Protein AF-A0A2H0TR78-F1 (afdb_monomer_lite)

pLDDT: mean 83.28, std 17.12, range [49.53, 95.69]

InterPro domains:
  IPR007607 Bactofilin A/B [PF04519] (23-75)

Radius of gyration: 20.42 Å; chains: 1; bounding box: 64×38×29 Å

Organism: NCBI:txid1974652

Structure (mmCIF, N/CA/C/O backbone):
data_AF-A0A2H0TR78-F1
#
_entry.id   AF-A0A2H0TR78-F1
#
loop_
_atom_site.group_PDB
_atom_site.id
_atom_site.type_symbol
_atom_site.label_atom_id
_atom_site.label_alt_id
_atom_site.label_comp_id
_atom_site.label_asym_id
_atom_site.label_entity_id
_atom_site.label_seq_id
_atom_site.pdbx_PDB_ins_code
_atom_site.Cartn_x
_atom_site.Cartn_y
_atom_site.Cartn_z
_atom_site.occupancy
_atom_site.B_iso_or_equiv
_atom_site.auth_seq_id
_atom_site.auth_comp_id
_atom_site.auth_asym_id
_atom_site.auth_atom_id
_atom_site.pdbx_PDB_model_num
ATOM 1 N N . MET A 1 1 ? 54.059 -26.039 17.280 1.00 49.53 1 MET A N 1
ATOM 2 C CA . MET A 1 1 ? 53.244 -26.416 16.106 1.00 49.53 1 MET A CA 1
ATOM 3 C C . MET A 1 1 ? 51.790 -26.398 16.537 1.00 49.53 1 MET A C 1
ATOM 5 O O . MET A 1 1 ? 51.411 -27.228 17.345 1.00 49.53 1 MET A O 1
ATOM 9 N N . PHE A 1 2 ? 51.020 -25.418 16.072 1.00 51.81 2 PHE A N 1
ATOM 10 C CA . PHE A 1 2 ? 49.576 -25.329 16.288 1.00 51.81 2 PHE A CA 1
ATOM 11 C C . PHE A 1 2 ? 48.938 -25.318 14.900 1.00 51.81 2 PHE A C 1
ATOM 13 O O . PHE A 1 2 ? 49.141 -24.378 14.134 1.00 51.81 2 PHE A O 1
ATOM 20 N N . GLN A 1 3 ? 48.278 -26.416 14.537 1.00 50.22 3 GLN A N 1
ATOM 21 C CA . GLN A 1 3 ? 47.550 -26.534 13.278 1.00 50.22 3 GLN A CA 1
ATOM 22 C C . GLN A 1 3 ? 46.243 -25.746 13.409 1.00 50.22 3 GLN A C 1
ATOM 24 O O . GLN A 1 3 ? 45.456 -26.006 14.318 1.00 50.22 3 GLN A O 1
ATOM 29 N N . LYS A 1 4 ? 46.032 -24.758 12.529 1.00 59.41 4 LYS A N 1
ATOM 30 C CA . LYS A 1 4 ? 44.736 -24.082 12.403 1.00 59.41 4 LYS A CA 1
ATOM 31 C C . LYS A 1 4 ? 43.693 -25.119 11.960 1.00 59.41 4 LYS A C 1
ATOM 33 O O . LYS A 1 4 ? 43.977 -25.851 11.010 1.00 59.41 4 LYS A O 1
ATOM 38 N N . PRO A 1 5 ? 42.525 -25.204 12.615 1.00 57.44 5 PRO A N 1
ATOM 39 C CA . PRO A 1 5 ? 41.444 -26.050 12.143 1.00 57.44 5 PRO A CA 1
ATOM 40 C C . PRO A 1 5 ? 40.941 -25.505 10.804 1.00 57.44 5 PRO A C 1
ATOM 42 O O . PRO A 1 5 ? 40.697 -24.310 10.661 1.00 57.44 5 PRO A O 1
ATOM 45 N N . THR A 1 6 ? 40.852 -26.397 9.823 1.00 60.34 6 THR A N 1
ATOM 46 C CA . THR A 1 6 ? 40.298 -26.178 8.489 1.00 60.34 6 THR A CA 1
ATOM 47 C C . THR A 1 6 ? 38.924 -25.514 8.590 1.00 60.34 6 THR A C 1
ATOM 49 O O . THR A 1 6 ? 37.961 -26.147 9.024 1.00 60.34 6 THR A O 1
ATOM 52 N N . GLU A 1 7 ? 38.840 -24.239 8.205 1.00 52.50 7 GLU A N 1
ATOM 53 C CA . GLU A 1 7 ? 37.573 -23.533 8.032 1.00 52.50 7 GLU A CA 1
ATOM 54 C C . GLU A 1 7 ? 36.787 -24.234 6.925 1.00 52.50 7 GLU A C 1
ATOM 56 O O . GLU A 1 7 ? 37.221 -24.343 5.777 1.00 52.50 7 GLU A O 1
ATOM 61 N N . SER A 1 8 ? 35.644 -24.783 7.316 1.00 56.03 8 SER A N 1
ATOM 62 C CA . SER A 1 8 ? 34.671 -25.396 6.428 1.00 56.03 8 SER A CA 1
ATOM 63 C C . SER A 1 8 ? 34.191 -24.312 5.469 1.00 56.03 8 SER A C 1
ATOM 65 O O . SER A 1 8 ? 33.674 -23.279 5.887 1.00 56.03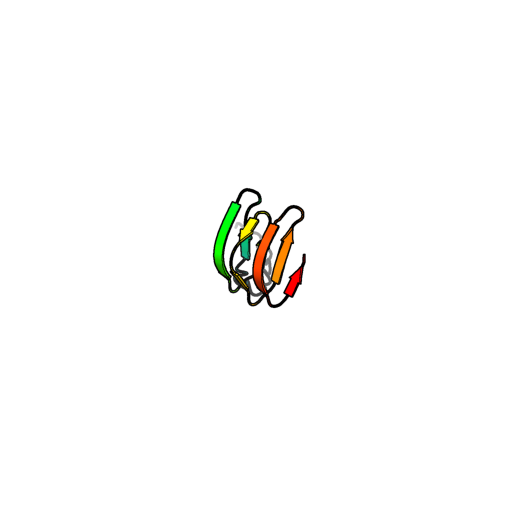 8 SER A O 1
ATOM 67 N N . SER A 1 9 ? 34.398 -24.529 4.176 1.00 53.47 9 SER A N 1
ATOM 68 C CA . SER A 1 9 ? 33.933 -23.650 3.113 1.00 53.47 9 SER A CA 1
ATOM 69 C C . SER A 1 9 ? 32.403 -23.628 3.091 1.00 53.47 9 SER A C 1
ATOM 71 O O . SER A 1 9 ? 31.776 -24.503 2.497 1.00 53.47 9 SER A O 1
ATOM 73 N N . PHE A 1 10 ? 31.804 -22.636 3.748 1.00 53.47 10 PHE A N 1
ATOM 74 C CA . PHE A 1 10 ? 30.407 -22.268 3.547 1.00 53.47 10 PHE A CA 1
ATOM 75 C C . PHE A 1 10 ? 30.299 -21.582 2.184 1.00 53.47 10 PHE A C 1
ATOM 77 O O . PHE A 1 10 ? 30.627 -20.406 2.029 1.00 53.47 10 PHE A O 1
ATOM 84 N N . SER A 1 11 ? 29.896 -22.342 1.170 1.00 53.91 11 SER A N 1
ATOM 85 C CA . SER A 1 11 ? 29.493 -21.804 -0.123 1.00 53.91 11 SER A CA 1
ATOM 86 C C . SER A 1 11 ? 28.182 -21.040 0.067 1.00 53.91 11 SER A C 1
ATOM 88 O O . SER A 1 11 ? 27.111 -21.638 0.124 1.00 53.91 11 SER A O 1
ATOM 90 N N . TYR A 1 12 ? 28.270 -19.719 0.223 1.00 55.69 12 TYR A N 1
ATOM 91 C CA . TYR A 1 12 ? 27.116 -18.842 0.077 1.00 55.69 12 TYR A CA 1
ATOM 92 C C . TYR A 1 12 ? 26.801 -18.769 -1.416 1.00 55.69 12 TYR A C 1
ATOM 94 O O . TYR A 1 12 ? 27.475 -18.055 -2.158 1.00 55.69 12 TYR A O 1
ATOM 102 N N . ASP A 1 13 ? 25.811 -19.543 -1.860 1.00 52.03 13 ASP A N 1
ATOM 103 C CA . ASP A 1 13 ? 25.153 -19.306 -3.140 1.00 52.03 13 ASP A CA 1
ATOM 104 C C . ASP A 1 13 ? 24.576 -17.889 -3.099 1.00 52.03 13 ASP A C 1
ATOM 106 O O . ASP A 1 13 ? 23.517 -17.636 -2.522 1.00 52.03 13 ASP A O 1
ATOM 110 N N . ALA A 1 14 ? 25.316 -16.941 -3.671 1.00 51.06 14 ALA A N 1
ATOM 111 C CA . ALA A 1 14 ? 24.855 -15.587 -3.909 1.00 51.06 14 ALA A CA 1
ATOM 112 C C . ALA A 1 14 ? 23.776 -15.644 -4.997 1.00 51.06 14 ALA A C 1
ATOM 114 O O . ALA A 1 14 ? 24.028 -15.401 -6.177 1.00 51.06 14 ALA A O 1
ATOM 115 N N . GLN A 1 15 ? 22.560 -16.020 -4.596 1.00 57.34 15 GLN A N 1
ATOM 116 C CA . GLN A 1 15 ? 21.358 -15.706 -5.355 1.00 57.34 15 GLN A CA 1
ATOM 117 C C . GLN A 1 15 ? 21.382 -14.195 -5.620 1.00 57.34 15 GLN A C 1
ATOM 119 O O . GLN A 1 15 ? 21.735 -13.441 -4.707 1.00 57.34 15 GLN A O 1
ATOM 124 N N . PRO A 1 16 ? 21.064 -13.736 -6.844 1.00 51.19 16 PRO A N 1
ATOM 125 C CA . PRO A 1 16 ? 21.053 -12.317 -7.147 1.00 51.19 16 PRO A CA 1
ATOM 126 C C . PRO A 1 16 ? 20.054 -11.668 -6.199 1.00 51.19 16 PRO A C 1
ATOM 128 O O . PRO A 1 16 ? 18.847 -11.868 -6.317 1.00 51.19 16 PRO A O 1
ATOM 131 N N . GLN A 1 17 ? 20.578 -10.936 -5.222 1.00 52.56 17 GLN A N 1
ATOM 132 C CA . GLN A 1 17 ? 19.801 -10.068 -4.366 1.00 52.56 17 GLN A CA 1
ATOM 133 C C . GLN A 1 17 ? 19.338 -8.939 -5.279 1.00 52.56 17 GLN A C 1
ATOM 135 O O . GLN A 1 17 ? 20.009 -7.923 -5.435 1.00 52.56 17 GLN A O 1
ATOM 140 N N . HIS A 1 18 ? 18.237 -9.176 -5.995 1.00 55.78 18 HIS A N 1
ATOM 141 C CA . HIS A 1 18 ? 17.442 -8.080 -6.499 1.00 55.78 18 HIS A CA 1
ATOM 142 C C . HIS A 1 18 ? 17.173 -7.202 -5.283 1.00 55.78 18 HIS A C 1
ATOM 144 O O . HIS A 1 18 ? 16.733 -7.702 -4.246 1.00 55.78 18 HIS A O 1
ATOM 150 N N . ASP A 1 19 ? 17.495 -5.917 -5.393 1.00 58.66 19 ASP A N 1
ATOM 151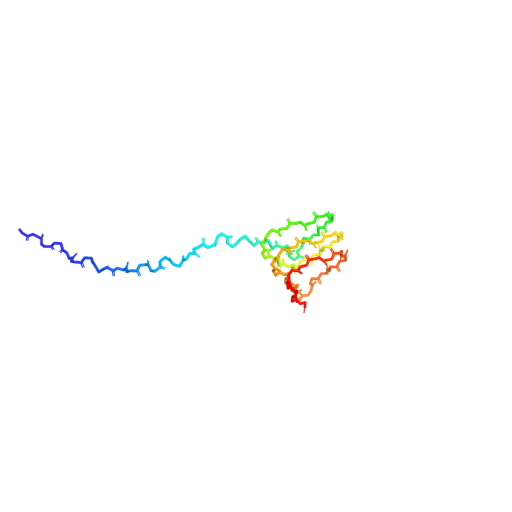 C CA . ASP A 1 19 ? 16.938 -4.916 -4.501 1.00 58.66 19 ASP A CA 1
ATOM 152 C C . ASP A 1 19 ? 15.423 -4.988 -4.695 1.00 58.66 19 ASP A C 1
ATOM 154 O O . ASP A 1 19 ? 14.839 -4.344 -5.570 1.00 58.66 19 ASP A O 1
ATOM 158 N N . ASP A 1 20 ? 14.790 -5.888 -3.951 1.00 69.44 20 ASP A N 1
ATOM 159 C CA . ASP A 1 20 ? 13.357 -6.068 -3.927 1.00 69.44 20 ASP A CA 1
ATOM 160 C C . ASP A 1 20 ? 12.810 -4.893 -3.139 1.00 69.44 20 ASP A C 1
ATOM 162 O O . ASP A 1 20 ? 12.547 -4.950 -1.939 1.00 69.44 20 ASP A O 1
ATOM 166 N N . VAL A 1 21 ? 12.718 -3.768 -3.845 1.00 81.62 21 VAL A N 1
ATOM 167 C CA . VAL A 1 21 ? 12.054 -2.574 -3.361 1.00 81.62 21 VAL A CA 1
ATOM 168 C C . VAL A 1 21 ? 10.627 -2.993 -3.033 1.00 81.62 21 VAL A C 1
ATOM 170 O O . VAL A 1 21 ? 9.862 -3.435 -3.891 1.00 81.62 21 VAL A O 1
ATOM 173 N N . GLU A 1 22 ? 10.279 -2.890 -1.762 1.00 89.50 22 GLU A N 1
ATOM 174 C CA . GLU A 1 22 ? 8.937 -3.137 -1.271 1.00 89.50 22 GLU A CA 1
ATOM 175 C C . GLU A 1 22 ? 8.473 -1.896 -0.527 1.00 89.50 22 GLU A C 1
ATOM 177 O O . GLU A 1 22 ? 9.212 -1.300 0.261 1.00 89.50 22 GLU A O 1
ATOM 182 N N . THR A 1 23 ? 7.237 -1.480 -0.782 1.00 91.50 23 THR A N 1
ATOM 183 C CA . THR A 1 23 ? 6.613 -0.414 -0.009 1.00 91.50 23 THR A CA 1
ATOM 184 C C . THR A 1 23 ? 5.419 -0.934 0.760 1.00 91.50 23 THR A C 1
ATOM 186 O O . THR A 1 23 ? 4.472 -1.465 0.183 1.00 91.50 23 THR A O 1
ATOM 189 N N . VAL A 1 24 ? 5.444 -0.726 2.075 1.00 92.62 24 VAL A N 1
ATOM 190 C CA . VAL A 1 24 ? 4.386 -1.160 2.982 1.00 92.62 24 VAL A CA 1
ATOM 191 C C . VAL A 1 24 ? 3.683 0.059 3.568 1.00 92.62 24 VAL A C 1
ATOM 193 O O . VAL A 1 24 ? 4.277 0.839 4.310 1.00 92.62 24 VAL A O 1
ATOM 196 N N . VAL A 1 25 ? 2.391 0.200 3.277 1.00 92.94 25 VAL A N 1
ATOM 197 C CA . VAL A 1 25 ? 1.524 1.182 3.935 1.00 92.94 25 VAL A CA 1
ATOM 198 C C . VAL A 1 25 ? 0.997 0.555 5.219 1.00 92.94 25 VAL A C 1
ATOM 200 O O . VAL A 1 25 ? 0.254 -0.426 5.171 1.00 92.94 25 VAL A O 1
ATOM 203 N N . GLY A 1 26 ? 1.401 1.097 6.369 1.00 94.38 26 GLY A N 1
ATOM 204 C CA . GLY A 1 26 ? 1.012 0.583 7.684 1.00 94.38 26 GLY A CA 1
ATOM 205 C C . GLY A 1 26 ? -0.494 0.707 7.977 1.00 94.38 26 GLY A C 1
ATOM 206 O O . GLY A 1 26 ? -1.165 1.550 7.389 1.00 94.38 26 GLY A O 1
ATOM 207 N N . PRO A 1 27 ? -1.037 -0.094 8.912 1.00 94.12 27 PRO A N 1
ATOM 208 C CA . PRO A 1 27 ? -2.479 -0.168 9.181 1.00 94.12 27 PRO A CA 1
ATOM 209 C C . PRO A 1 27 ? -3.104 1.144 9.676 1.00 94.12 27 PRO A C 1
ATOM 211 O O . PRO A 1 27 ? -4.246 1.443 9.347 1.00 94.12 27 PRO A O 1
ATOM 214 N N . SER A 1 28 ? -2.347 1.963 10.408 1.00 94.12 28 SER A N 1
ATOM 215 C CA . SER A 1 28 ? -2.809 3.270 10.901 1.00 94.12 28 SER A CA 1
ATOM 216 C C . SER A 1 28 ? -2.489 4.428 9.950 1.00 94.12 28 SER A C 1
ATOM 218 O O . SER A 1 28 ? -2.639 5.587 10.328 1.00 94.12 28 SER A O 1
ATOM 220 N N . VAL A 1 29 ? -1.990 4.136 8.746 1.00 94.00 29 VAL A N 1
ATOM 221 C CA . VAL A 1 29 ? -1.560 5.154 7.785 1.00 94.00 29 VAL A CA 1
ATOM 222 C C . VAL A 1 29 ? -2.697 5.458 6.813 1.00 94.00 29 VAL A C 1
ATOM 224 O O . VAL A 1 29 ? -3.323 4.547 6.262 1.00 94.00 29 VAL A O 1
ATOM 227 N N . HIS A 1 30 ? -2.935 6.751 6.599 1.00 93.38 30 HIS A N 1
ATOM 228 C CA . HIS A 1 30 ? -3.762 7.263 5.514 1.00 93.38 30 HIS A CA 1
ATOM 229 C C . HIS A 1 30 ? -2.862 7.969 4.499 1.00 93.38 30 HIS A C 1
ATOM 231 O O . HIS A 1 30 ? -2.111 8.870 4.872 1.00 93.38 30 HIS A O 1
ATOM 237 N N . VAL A 1 31 ? -2.904 7.536 3.241 1.00 91.44 31 VAL A N 1
ATOM 238 C CA . VAL A 1 31 ? -2.127 8.132 2.148 1.00 91.44 31 VAL A CA 1
ATOM 239 C C . VAL A 1 31 ? -3.086 8.772 1.159 1.00 91.44 31 VAL A C 1
ATOM 241 O O . VAL A 1 31 ? -3.939 8.082 0.607 1.00 91.44 31 VAL A O 1
ATOM 244 N N . GLU A 1 32 ? -2.913 10.065 0.903 1.00 95.06 32 GLU A N 1
ATOM 245 C CA . GLU A 1 32 ? -3.661 10.803 -0.114 1.00 95.06 32 GLU A CA 1
ATOM 246 C C . GLU A 1 32 ? -2.705 11.324 -1.190 1.00 95.06 32 GLU A C 1
ATOM 248 O O . GLU A 1 32 ? -1.720 11.996 -0.879 1.00 95.06 32 GLU A O 1
ATOM 253 N N . GLY A 1 33 ? -2.993 11.020 -2.458 1.00 94.38 33 GLY A N 1
ATOM 254 C CA . GLY A 1 33 ? -2.250 11.539 -3.607 1.00 94.38 33 GLY A CA 1
ATOM 255 C C . GLY A 1 33 ? -1.833 10.466 -4.609 1.00 94.38 33 GLY A C 1
ATOM 256 O O . GLY A 1 33 ? -2.484 9.430 -4.750 1.00 94.38 33 GLY A O 1
ATOM 257 N N . ASP A 1 34 ? -0.745 10.734 -5.330 1.00 93.00 34 ASP A N 1
ATOM 258 C CA . ASP A 1 34 ? -0.194 9.823 -6.328 1.00 93.00 34 ASP A CA 1
ATOM 259 C C . ASP A 1 34 ? 0.968 9.020 -5.740 1.00 93.00 34 ASP A C 1
ATOM 261 O O . ASP A 1 34 ? 2.019 9.557 -5.392 1.00 93.00 34 ASP A O 1
ATOM 265 N N . PHE A 1 35 ? 0.782 7.709 -5.658 1.00 90.00 35 PHE A N 1
ATOM 266 C CA . PHE A 1 35 ? 1.751 6.769 -5.127 1.00 90.00 35 PHE A CA 1
ATOM 267 C C . PHE A 1 35 ? 2.328 5.913 -6.260 1.00 90.00 35 PHE A C 1
ATOM 269 O O . PHE A 1 35 ? 1.604 5.143 -6.893 1.00 90.00 35 PHE A O 1
ATOM 276 N N . ALA A 1 36 ? 3.625 6.050 -6.543 1.00 91.50 36 ALA A N 1
ATOM 277 C CA . ALA A 1 36 ? 4.316 5.298 -7.587 1.00 91.50 36 ALA A CA 1
ATOM 278 C C . ALA A 1 36 ? 5.517 4.547 -7.004 1.00 91.50 36 ALA A C 1
ATOM 280 O O . ALA A 1 36 ? 6.359 5.147 -6.341 1.00 91.50 36 ALA A O 1
ATOM 281 N N . SER A 1 37 ? 5.595 3.244 -7.266 1.00 89.88 37 SER A N 1
ATOM 282 C CA . SER A 1 37 ? 6.710 2.389 -6.855 1.00 89.88 37 SER A CA 1
ATOM 283 C C . SER A 1 37 ? 7.086 1.446 -7.995 1.00 89.88 37 SER A C 1
ATOM 285 O O . SER A 1 37 ? 6.215 0.930 -8.688 1.00 89.88 37 SER A O 1
ATOM 287 N N . GLU A 1 38 ? 8.377 1.200 -8.204 1.00 90.19 38 GLU A N 1
ATOM 288 C CA . GLU A 1 38 ? 8.850 0.194 -9.176 1.00 90.19 38 GLU A CA 1
ATOM 289 C C . GLU A 1 38 ? 8.813 -1.236 -8.615 1.00 90.19 38 GLU A C 1
ATOM 291 O O . GLU A 1 38 ? 9.079 -2.213 -9.317 1.00 90.19 38 GLU A O 1
ATOM 296 N N . GLY A 1 39 ? 8.501 -1.350 -7.328 1.00 91.25 39 GLY A N 1
ATOM 297 C CA . GLY A 1 39 ? 8.541 -2.576 -6.563 1.00 91.25 39 GLY A CA 1
ATOM 298 C C . GLY A 1 39 ? 7.168 -3.085 -6.148 1.00 91.25 39 GLY A C 1
ATOM 299 O O . GLY A 1 39 ? 6.129 -2.641 -6.643 1.00 91.25 39 GLY A O 1
ATOM 300 N N . ASN A 1 40 ? 7.163 -4.026 -5.210 1.00 93.12 40 ASN A N 1
ATOM 301 C CA . ASN A 1 40 ? 5.921 -4.545 -4.647 1.00 93.12 40 ASN A CA 1
ATOM 302 C C . ASN A 1 40 ? 5.284 -3.509 -3.711 1.00 93.12 40 ASN A C 1
ATOM 304 O O . ASN A 1 40 ? 5.981 -2.769 -3.015 1.00 93.12 40 ASN A O 1
ATOM 308 N N . ILE A 1 41 ? 3.954 -3.467 -3.679 1.00 93.75 41 ILE A N 1
ATOM 309 C CA . ILE A 1 41 ? 3.193 -2.601 -2.775 1.00 93.75 41 ILE A CA 1
ATOM 310 C C . ILE A 1 41 ? 2.317 -3.475 -1.883 1.00 93.75 41 ILE A C 1
ATOM 312 O O . ILE A 1 41 ? 1.523 -4.267 -2.384 1.00 93.75 41 ILE A O 1
ATOM 316 N N . VAL A 1 42 ? 2.408 -3.284 -0.569 1.00 94.56 42 VAL A N 1
ATOM 317 C CA . VAL A 1 42 ? 1.540 -3.932 0.420 1.00 94.56 42 VAL A CA 1
ATOM 318 C C . VAL A 1 42 ? 0.745 -2.868 1.166 1.00 94.56 42 VAL A C 1
ATOM 320 O O . VAL A 1 42 ? 1.313 -2.017 1.850 1.00 94.56 42 VAL A O 1
ATOM 323 N N . VAL A 1 43 ? -0.582 -2.914 1.065 1.00 95.19 43 VAL A N 1
ATOM 324 C CA . VAL A 1 43 ? -1.475 -1.927 1.679 1.00 95.19 43 VAL A CA 1
ATOM 325 C C . VAL A 1 43 ? -2.207 -2.546 2.861 1.00 95.19 43 VAL A C 1
ATOM 327 O O . VAL A 1 43 ? -3.113 -3.350 2.666 1.00 95.19 43 VAL A O 1
ATOM 330 N N . LYS A 1 44 ? -1.827 -2.156 4.086 1.00 95.12 44 LYS A N 1
ATOM 331 C CA . LYS A 1 44 ? -2.504 -2.549 5.340 1.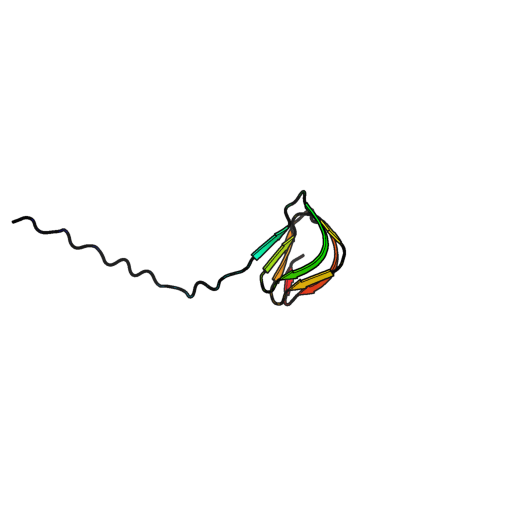00 95.12 44 LYS A CA 1
ATOM 332 C C . LYS A 1 44 ? -3.437 -1.462 5.879 1.00 95.12 44 LYS A C 1
ATOM 334 O O . LYS A 1 44 ? -4.280 -1.755 6.717 1.00 95.12 44 LYS A O 1
ATOM 339 N N . GLY A 1 45 ? -3.240 -0.214 5.455 1.00 94.56 45 GLY A N 1
ATOM 340 C CA . GLY A 1 45 ? -3.991 0.954 5.916 1.00 94.56 45 GLY A CA 1
ATOM 341 C C . GLY A 1 45 ? -5.000 1.453 4.891 1.00 94.56 45 GLY A C 1
ATOM 342 O O . GLY A 1 45 ? -5.735 0.676 4.281 1.00 94.56 45 GLY A O 1
ATOM 343 N N . SER A 1 46 ? -5.032 2.769 4.695 1.00 94.62 46 SER A N 1
ATOM 344 C CA . SER A 1 46 ? -5.964 3.408 3.769 1.00 94.62 46 SER A CA 1
ATOM 345 C C . SER A 1 46 ? -5.260 4.298 2.750 1.00 94.62 46 SER A C 1
ATOM 347 O O . SER A 1 46 ? -4.341 5.036 3.094 1.00 94.62 46 SER A O 1
ATOM 349 N N . VAL A 1 47 ? -5.671 4.202 1.485 1.00 94.75 47 VAL A N 1
ATOM 350 C CA . VAL A 1 47 ? -5.062 4.941 0.369 1.00 94.75 47 VAL A CA 1
ATOM 351 C C . VAL A 1 47 ? -6.153 5.557 -0.495 1.00 94.75 47 VAL A C 1
ATOM 353 O O . VAL A 1 47 ? -7.061 4.849 -0.928 1.00 94.75 47 VAL A O 1
ATOM 356 N N . ALA A 1 48 ? -6.045 6.850 -0.782 1.00 95.62 48 ALA A N 1
ATOM 357 C CA . ALA A 1 48 ? -6.913 7.578 -1.696 1.00 95.62 48 ALA A CA 1
ATOM 358 C C . ALA A 1 48 ? -6.088 8.322 -2.762 1.00 95.62 48 ALA A C 1
ATOM 360 O O . ALA A 1 48 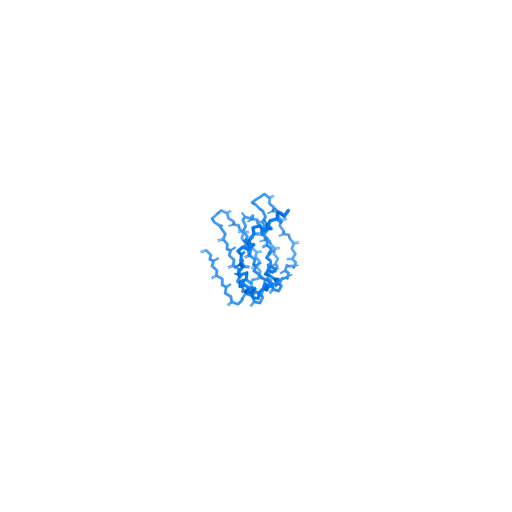? -5.044 8.891 -2.457 1.00 95.62 48 ALA A O 1
ATOM 361 N N . GLY A 1 49 ? -6.543 8.324 -4.020 1.00 95.69 49 GLY A N 1
ATOM 362 C CA . GLY A 1 49 ? -5.849 9.003 -5.131 1.00 95.69 49 GLY A CA 1
ATOM 363 C C . GLY A 1 49 ? -5.459 8.075 -6.284 1.00 95.69 49 GLY A C 1
ATOM 364 O O . GLY A 1 49 ? -6.343 7.529 -6.945 1.00 95.69 49 GLY A O 1
ATOM 365 N N . SER A 1 50 ? -4.163 7.886 -6.552 1.00 95.31 50 SER A N 1
ATOM 366 C CA . SER A 1 50 ? -3.674 6.974 -7.602 1.00 95.31 50 SER A CA 1
ATOM 367 C C . SER A 1 50 ? -2.536 6.094 -7.101 1.00 95.31 50 SER A C 1
ATOM 369 O O . SER A 1 50 ? -1.623 6.579 -6.447 1.00 95.31 50 SER A O 1
ATOM 371 N N . VAL A 1 51 ? -2.532 4.814 -7.469 1.00 94.56 51 VAL A N 1
ATOM 372 C CA . VAL A 1 51 ? -1.461 3.865 -7.134 1.00 94.56 51 VAL A CA 1
ATOM 373 C C . VAL A 1 51 ? -0.909 3.244 -8.411 1.00 94.56 51 VAL A C 1
ATOM 375 O O . VAL A 1 51 ? -1.665 2.710 -9.221 1.00 94.56 51 VAL A O 1
ATOM 378 N N . LYS A 1 52 ? 0.409 3.310 -8.605 1.00 94.94 52 LYS A N 1
ATOM 379 C CA . LYS A 1 52 ? 1.111 2.765 -9.770 1.00 94.94 52 LYS A CA 1
ATOM 380 C C . LYS A 1 52 ? 2.257 1.864 -9.319 1.00 94.94 52 LYS A C 1
ATOM 382 O O . LYS A 1 52 ? 3.171 2.322 -8.641 1.00 94.94 52 LYS A O 1
ATOM 387 N N . THR A 1 53 ? 2.221 0.607 -9.741 1.00 93.12 53 THR A N 1
ATOM 388 C CA . THR A 1 53 ? 3.348 -0.324 -9.643 1.00 93.12 53 THR A CA 1
ATOM 389 C C . THR A 1 53 ? 3.521 -1.119 -10.929 1.00 93.12 53 THR A C 1
ATOM 391 O O . THR A 1 53 ? 2.551 -1.441 -11.613 1.00 93.12 53 THR A O 1
ATOM 394 N N . SER A 1 54 ? 4.768 -1.422 -11.281 1.00 92.62 54 SER A N 1
ATOM 395 C CA . SER A 1 54 ? 5.105 -2.337 -12.377 1.00 92.62 54 SER A CA 1
ATOM 396 C C . SER A 1 54 ? 5.040 -3.812 -11.958 1.00 92.62 54 SER A C 1
ATOM 398 O O . SER A 1 54 ? 5.020 -4.681 -12.828 1.00 92.62 54 SER A O 1
ATOM 400 N N . ARG A 1 55 ? 4.991 -4.104 -10.650 1.00 93.38 55 ARG A N 1
ATOM 401 C CA . ARG A 1 55 ? 4.993 -5.458 -10.079 1.00 93.38 55 ARG A CA 1
ATOM 402 C C . ARG A 1 55 ? 3.649 -5.786 -9.415 1.00 93.38 55 ARG A C 1
ATOM 404 O O . ARG A 1 55 ? 2.597 -5.631 -10.039 1.00 93.38 55 ARG A O 1
ATOM 411 N N . GLN A 1 56 ? 3.681 -6.282 -8.177 1.00 94.00 56 GLN A N 1
ATOM 412 C CA . GLN A 1 56 ? 2.518 -6.771 -7.450 1.00 94.00 56 GLN A CA 1
ATOM 413 C C . GLN A 1 56 ? 2.002 -5.740 -6.444 1.00 94.00 56 GLN A C 1
ATOM 415 O O . GLN A 1 56 ? 2.768 -5.174 -5.664 1.00 94.00 56 GLN A O 1
ATOM 420 N N . LEU A 1 57 ? 0.684 -5.564 -6.412 1.00 94.25 57 LEU A N 1
ATOM 421 C CA . LEU A 1 57 ? -0.033 -4.885 -5.341 1.00 94.25 57 LEU A CA 1
ATOM 422 C C . LEU A 1 57 ? -0.779 -5.918 -4.492 1.00 94.25 57 LEU A C 1
ATOM 424 O O . LEU A 1 57 ? -1.516 -6.740 -5.027 1.00 94.25 57 LEU A O 1
ATOM 428 N N . THR A 1 58 ? -0.594 -5.867 -3.177 1.00 95.31 58 THR A N 1
ATOM 429 C CA . THR A 1 58 ? -1.251 -6.744 -2.204 1.00 95.31 58 THR A CA 1
ATOM 430 C C . THR A 1 58 ? -2.063 -5.896 -1.239 1.00 95.31 58 THR A C 1
ATOM 432 O O . THR A 1 58 ? -1.511 -5.034 -0.553 1.00 95.31 58 THR A O 1
ATOM 435 N N . VAL A 1 59 ? -3.366 -6.138 -1.171 1.00 94.69 59 VAL A N 1
ATOM 436 C CA . VAL A 1 59 ? -4.258 -5.516 -0.192 1.00 94.69 59 VAL A CA 1
ATOM 437 C C . VAL A 1 59 ? -4.475 -6.512 0.930 1.00 94.69 59 VAL A C 1
ATOM 439 O O . VAL A 1 59 ? -4.791 -7.671 0.690 1.00 94.69 59 VAL A O 1
ATOM 442 N N . VAL A 1 60 ? -4.212 -6.085 2.160 1.00 94.88 60 VAL A N 1
ATOM 443 C CA . VAL A 1 60 ? -4.347 -6.956 3.329 1.00 94.88 60 VAL A CA 1
ATOM 444 C C . VAL A 1 60 ? -5.732 -6.764 3.941 1.00 94.88 60 VAL A C 1
ATOM 446 O O . VAL A 1 60 ? -6.347 -5.708 3.788 1.00 94.88 60 VAL A O 1
ATOM 449 N N . GLU A 1 61 ? -6.225 -7.775 4.651 1.00 92.94 61 GLU A N 1
ATOM 450 C CA . GLU A 1 61 ? -7.528 -7.711 5.311 1.00 92.94 61 GLU A CA 1
ATOM 451 C C . GLU A 1 61 ? -7.649 -6.459 6.201 1.00 92.94 61 GLU A C 1
ATOM 453 O O . GLU A 1 61 ? -6.755 -6.136 6.986 1.00 92.94 61 GLU A O 1
ATOM 458 N N . GLY A 1 62 ? -8.760 -5.732 6.051 1.00 91.31 62 GLY A N 1
ATOM 459 C CA . GLY A 1 62 ? -9.029 -4.485 6.773 1.00 91.31 62 GLY A CA 1
ATOM 460 C C . GLY A 1 62 ? -8.498 -3.211 6.103 1.00 91.31 62 GLY A C 1
ATOM 461 O O . GLY A 1 62 ? -8.883 -2.115 6.520 1.00 91.31 62 GLY A O 1
ATOM 462 N N . ALA A 1 63 ? -7.688 -3.321 5.048 1.00 94.62 63 ALA A N 1
ATOM 463 C CA . ALA A 1 63 ? -7.233 -2.169 4.279 1.00 94.62 63 ALA A CA 1
ATOM 464 C C . ALA A 1 63 ? -8.346 -1.576 3.397 1.00 94.62 63 ALA A C 1
ATOM 46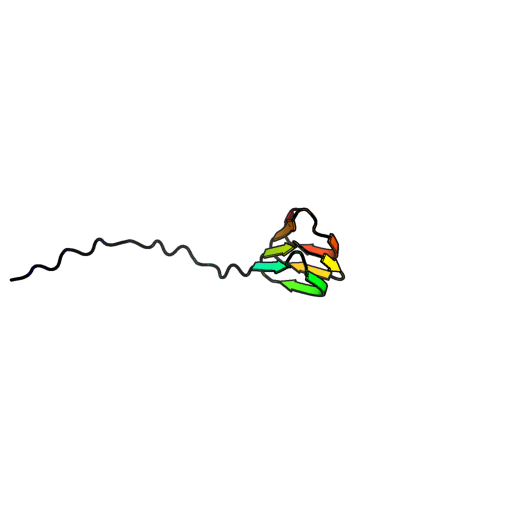6 O O . ALA A 1 63 ? -9.278 -2.262 2.973 1.00 94.62 63 ALA A O 1
ATOM 467 N N . LYS A 1 64 ? -8.252 -0.273 3.103 1.00 93.50 64 LYS A N 1
ATOM 468 C CA . LYS A 1 64 ? -9.234 0.457 2.282 1.00 93.50 64 LYS A CA 1
ATOM 469 C C . LYS A 1 64 ? -8.545 1.239 1.176 1.00 93.50 64 LYS A C 1
ATOM 471 O O . LYS A 1 64 ? -7.761 2.140 1.455 1.00 93.50 64 LYS A O 1
ATOM 476 N N . ILE A 1 65 ? -8.877 0.945 -0.076 1.00 93.44 65 ILE A N 1
ATOM 477 C CA . ILE A 1 65 ? -8.321 1.658 -1.229 1.00 93.44 65 ILE A CA 1
ATOM 478 C C . ILE A 1 65 ? -9.448 2.366 -1.973 1.00 93.44 65 ILE A C 1
ATOM 480 O O . ILE A 1 65 ? -10.381 1.731 -2.454 1.00 93.44 65 ILE A O 1
ATOM 484 N N . LEU A 1 66 ? -9.339 3.688 -2.074 1.00 94.44 66 LEU A N 1
ATOM 485 C CA . LEU A 1 66 ? -10.222 4.556 -2.844 1.00 94.44 66 LEU A CA 1
ATOM 486 C C . LEU A 1 66 ? -9.381 5.338 -3.862 1.00 94.44 66 LEU A C 1
ATOM 488 O O . LEU A 1 66 ? -9.241 6.559 -3.801 1.00 94.44 66 LEU A O 1
ATOM 492 N N . ALA A 1 67 ? -8.735 4.595 -4.761 1.00 94.00 67 ALA A N 1
ATOM 493 C CA . ALA A 1 67 ? -7.730 5.113 -5.678 1.00 94.00 67 ALA A CA 1
ATOM 494 C C . ALA A 1 67 ? -7.804 4.453 -7.062 1.00 94.00 67 ALA A C 1
ATOM 496 O O . ALA A 1 67 ? -8.285 3.330 -7.209 1.00 94.00 67 ALA A O 1
ATOM 497 N N . ASN A 1 68 ? -7.262 5.127 -8.075 1.00 94.94 68 ASN A N 1
ATOM 498 C CA . ASN A 1 68 ? -7.026 4.555 -9.397 1.00 94.94 68 ASN A CA 1
ATOM 499 C C . ASN A 1 68 ? -5.775 3.675 -9.358 1.00 94.94 68 ASN A C 1
ATOM 501 O O . ASN A 1 68 ? -4.671 4.188 -9.179 1.00 94.94 68 ASN A O 1
ATOM 505 N N . VAL A 1 69 ? -5.926 2.364 -9.541 1.00 93.88 69 VAL A N 1
ATOM 506 C CA . VAL A 1 69 ? -4.815 1.411 -9.423 1.00 93.88 69 VAL A CA 1
ATOM 507 C C . VAL A 1 69 ? -4.338 0.945 -10.799 1.00 93.88 69 VAL A C 1
ATOM 509 O O . VAL A 1 69 ? -5.118 0.445 -11.606 1.00 93.88 69 VAL A O 1
ATOM 512 N N . LYS A 1 70 ? -3.032 1.064 -11.048 1.00 95.12 70 LYS A N 1
ATOM 513 C CA . LYS A 1 70 ? -2.306 0.358 -12.110 1.00 95.12 70 LYS A CA 1
ATOM 514 C C . LYS A 1 70 ? -1.244 -0.523 -11.469 1.00 95.12 70 LYS A C 1
ATOM 516 O O . LYS A 1 70 ? -0.326 -0.010 -10.837 1.00 95.12 70 LYS A O 1
ATOM 521 N N . ALA A 1 71 ? -1.367 -1.828 -11.655 1.00 95.25 71 ALA A N 1
ATOM 522 C CA . ALA A 1 71 ? -0.414 -2.818 -11.177 1.00 95.25 71 ALA A CA 1
ATOM 523 C C . ALA A 1 71 ? -0.175 -3.868 -12.267 1.00 95.25 71 ALA A C 1
ATOM 525 O O . ALA A 1 71 ? -1.053 -4.077 -13.107 1.00 95.25 71 ALA A O 1
ATOM 526 N N . GLY A 1 72 ? 0.985 -4.529 -12.246 1.00 94.69 72 GLY A N 1
ATOM 527 C CA . GLY A 1 72 ? 1.217 -5.715 -13.074 1.00 94.69 72 GLY A CA 1
ATOM 528 C C . GLY A 1 72 ? 0.322 -6.871 -12.625 1.00 94.69 72 GLY A C 1
ATOM 529 O O . GLY A 1 72 ? -0.387 -7.462 -13.436 1.00 94.69 72 GLY A O 1
ATOM 530 N N . THR A 1 73 ? 0.285 -7.110 -11.313 1.00 94.81 73 THR A N 1
ATOM 531 C CA . THR A 1 73 ? -0.602 -8.086 -10.665 1.00 94.81 73 THR A CA 1
ATOM 532 C C . THR A 1 73 ? -1.219 -7.471 -9.414 1.00 94.81 73 THR A C 1
ATOM 534 O O . THR A 1 73 ? -0.558 -6.713 -8.707 1.00 94.81 73 THR A O 1
ATOM 537 N N . ALA A 1 74 ? -2.472 -7.809 -9.109 1.00 93.56 74 ALA A N 1
ATOM 538 C CA . ALA A 1 74 ? -3.136 -7.391 -7.880 1.00 93.56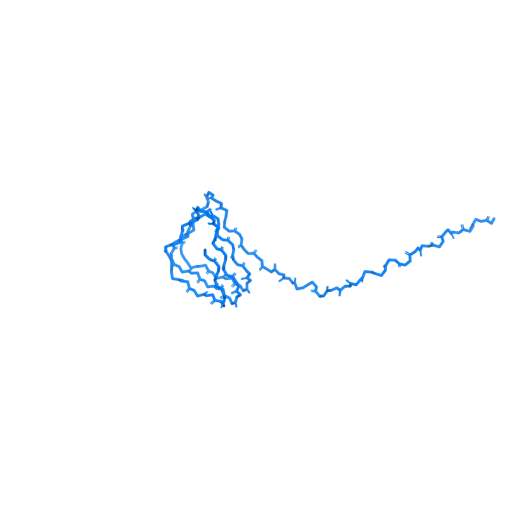 74 ALA A CA 1
ATOM 539 C C . ALA A 1 74 ? -3.710 -8.603 -7.133 1.00 93.56 74 ALA A C 1
ATOM 541 O O . ALA A 1 74 ? -4.416 -9.417 -7.727 1.00 93.56 74 ALA A O 1
ATOM 542 N N . LEU A 1 75 ? -3.409 -8.693 -5.838 1.00 94.00 75 LEU A N 1
ATOM 543 C CA . LEU A 1 75 ? -4.021 -9.608 -4.878 1.00 94.00 75 LEU A CA 1
ATOM 544 C C . LEU A 1 75 ? -4.820 -8.762 -3.882 1.00 94.00 75 LEU A C 1
ATOM 546 O O . LEU A 1 75 ? -4.255 -7.848 -3.277 1.00 94.00 75 LEU A O 1
ATOM 550 N N . VAL A 1 76 ? -6.120 -9.031 -3.759 1.00 88.12 76 VAL A N 1
ATOM 551 C CA . VAL A 1 76 ? -7.071 -8.203 -2.999 1.00 88.12 76 VAL A CA 1
ATOM 552 C C . VAL A 1 76 ? -7.787 -9.030 -1.949 1.00 88.12 76 VAL A C 1
ATOM 554 O O . VAL A 1 76 ? -8.153 -10.177 -2.290 1.00 88.12 76 VAL A O 1
#

Secondary structure (DSSP, 8-state):
--PPP----------------EEEE-TT-EEEEEEEESSEEEESSEEEEEEEESSEEEEPTT-EEEEEEE-SEEE-

Sequence (76 aa):
MFQKPTESSFSYDAQPQHDDVETVVGPSVHVEGDFASEGNIVVKGSVAGSVKTSRQLTVVEGAKILANVKAGTALV

Foldseek 3Di:
DDDDPDDDDPPPPPDPPDVQDEAEQDQPDEAEEEAEDQHEYEFNHEYAEAYYYAAEYEYDPPYYYHYHYDYVYYHD